Protein AF-E2BM34-F1 (afdb_monomer)

Radius of gyration: 16.99 Å; Cα contacts (8 Å, |Δi|>4): 78; chains: 1; bounding box: 38×32×41 Å

Secondary structure (DSSP, 8-state):
-HHHHHHHTTTTTS-EEEEEEEEE--GGG--TT--HHHH-EEEEEEEEE-SS--GGGGGS---SS--TTSTT--PPPPTTTS-TT--THHHH-

pLDDT: mean 93.68, std 3.27, range [86.06, 98.25]

Structure (mmCIF, N/CA/C/O backbone):
data_AF-E2BM34-F1
#
_entry.id   AF-E2BM34-F1
#
loop_
_atom_site.group_PDB
_atom_site.id
_atom_site.type_symbol
_atom_site.label_atom_id
_atom_site.label_alt_id
_atom_site.label_comp_id
_atom_site.label_asym_id
_atom_site.label_entity_id
_atom_site.label_seq_id
_atom_site.pdbx_PDB_ins_code
_atom_site.Cartn_x
_atom_site.Cartn_y
_atom_site.Cartn_z
_atom_site.occupancy
_atom_site.B_iso_or_equiv
_atom_site.auth_seq_id
_atom_site.auth_comp_id
_atom_site.auth_asym_id
_atom_site.auth_atom_id
_atom_site.pdbx_PDB_model_num
ATOM 1 N N . MET A 1 1 ? 7.917 16.051 5.303 1.00 87.12 1 MET A N 1
ATOM 2 C CA . MET A 1 1 ? 7.911 14.576 5.360 1.00 87.12 1 MET A CA 1
ATOM 3 C C . MET A 1 1 ? 7.273 13.985 4.108 1.00 87.12 1 MET A C 1
ATOM 5 O O . MET A 1 1 ? 7.987 13.328 3.373 1.00 87.12 1 MET A O 1
ATOM 9 N N . LEU A 1 2 ? 6.011 14.313 3.795 1.00 94.00 2 LEU A N 1
ATOM 10 C CA . LEU A 1 2 ? 5.277 13.781 2.629 1.00 94.00 2 LEU A CA 1
ATOM 11 C C . LEU A 1 2 ? 6.029 13.830 1.285 1.00 94.00 2 LEU A C 1
ATOM 13 O O . LEU A 1 2 ? 6.097 12.814 0.614 1.00 94.00 2 LEU A O 1
ATOM 17 N N . LYS A 1 3 ? 6.686 14.94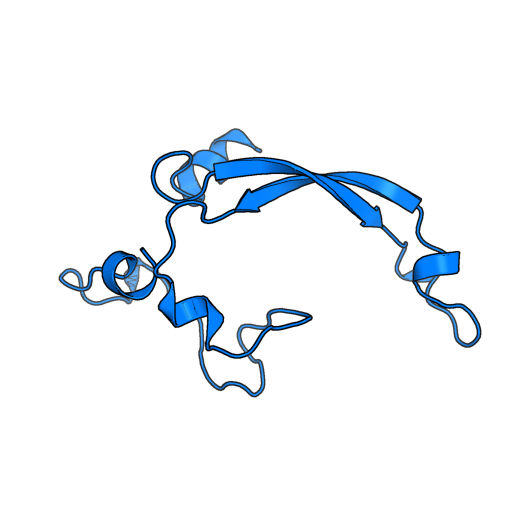7 0.940 1.00 96.06 3 LYS A N 1
ATOM 18 C CA . LYS A 1 3 ? 7.477 15.047 -0.306 1.00 96.06 3 LYS A CA 1
ATOM 19 C C . LYS A 1 3 ? 8.597 14.003 -0.430 1.00 96.06 3 LYS A C 1
ATOM 21 O O . LYS A 1 3 ? 8.849 13.508 -1.513 1.00 96.06 3 LYS A O 1
ATOM 26 N N . LYS A 1 4 ? 9.253 13.650 0.682 1.00 97.81 4 LYS A N 1
ATOM 27 C CA . LYS A 1 4 ? 10.304 12.618 0.678 1.00 97.81 4 LYS A CA 1
ATOM 28 C C . LYS A 1 4 ? 9.722 11.218 0.486 1.00 97.81 4 LYS A C 1
ATOM 30 O O . LYS A 1 4 ? 10.390 10.359 -0.069 1.00 97.81 4 LYS A O 1
ATOM 35 N N . LEU A 1 5 ? 8.494 10.996 0.959 1.00 97.38 5 LEU A N 1
ATOM 36 C CA . LEU A 1 5 ? 7.770 9.755 0.696 1.00 97.38 5 LEU A CA 1
ATOM 37 C C . LEU A 1 5 ? 7.342 9.689 -0.775 1.00 97.38 5 LEU A C 1
ATOM 39 O O . LEU A 1 5 ? 7.481 8.639 -1.373 1.00 97.38 5 LEU A O 1
ATOM 43 N N . ASP A 1 6 ? 6.937 10.807 -1.386 1.00 98.06 6 ASP A N 1
ATOM 44 C CA . ASP A 1 6 ? 6.640 10.836 -2.828 1.00 98.06 6 ASP A CA 1
ATOM 45 C C . ASP A 1 6 ? 7.856 10.444 -3.675 1.00 98.06 6 ASP A C 1
ATOM 47 O O . ASP A 1 6 ? 7.728 9.686 -4.631 1.00 98.06 6 ASP A O 1
ATOM 51 N N . GLU A 1 7 ? 9.043 10.939 -3.310 1.00 97.50 7 GLU A N 1
ATOM 52 C CA . GLU A 1 7 ? 10.303 10.559 -3.956 1.00 97.50 7 GLU A CA 1
ATOM 53 C C . GLU A 1 7 ? 10.615 9.065 -3.764 1.00 97.50 7 GLU A C 1
ATOM 55 O O . GLU A 1 7 ? 11.028 8.404 -4.716 1.00 97.50 7 GLU A O 1
ATOM 60 N N . LEU A 1 8 ? 10.402 8.532 -2.553 1.00 95.31 8 LEU A N 1
ATOM 61 C CA . LEU A 1 8 ? 10.635 7.122 -2.221 1.00 95.31 8 LEU A CA 1
ATOM 62 C C . LEU A 1 8 ? 9.695 6.179 -2.985 1.00 95.31 8 LEU A C 1
ATOM 64 O O . LEU A 1 8 ? 10.154 5.176 -3.524 1.00 95.31 8 LEU A O 1
ATOM 68 N N . GLU A 1 9 ? 8.406 6.516 -3.043 1.00 96.31 9 GLU A N 1
ATOM 69 C CA . GLU A 1 9 ? 7.352 5.722 -3.692 1.00 96.31 9 GLU A CA 1
ATOM 70 C C . GLU A 1 9 ? 7.258 5.981 -5.208 1.00 96.31 9 GLU A C 1
ATOM 72 O O . GLU A 1 9 ? 6.370 5.470 -5.895 1.00 96.31 9 GLU A O 1
ATOM 77 N N . GLU A 1 10 ? 8.176 6.792 -5.744 1.00 96.12 10 GLU A N 1
ATOM 78 C CA . GLU A 1 10 ? 8.247 7.182 -7.153 1.00 96.12 10 GLU A CA 1
ATOM 79 C C . GLU A 1 10 ? 6.905 7.762 -7.664 1.00 96.12 10 GLU A C 1
ATOM 81 O O . GLU A 1 10 ? 6.488 7.524 -8.802 1.00 96.12 10 GLU A O 1
ATOM 86 N N . HIS A 1 11 ? 6.210 8.532 -6.818 1.00 96.31 11 HIS A N 1
ATOM 87 C CA . HIS A 1 11 ? 4.922 9.154 -7.128 1.00 96.31 11 HIS A CA 1
ATOM 88 C C . HIS A 1 11 ? 5.063 10.298 -8.151 1.00 96.31 11 HIS A C 1
ATOM 90 O O . HIS A 1 11 ? 5.960 11.132 -8.002 1.00 96.31 11 HIS A O 1
ATOM 96 N N . PRO A 1 12 ? 4.178 10.414 -9.169 1.00 96.38 12 PRO A N 1
ATOM 97 C CA . PRO A 1 12 ? 3.038 9.547 -9.531 1.00 96.38 12 PRO A CA 1
ATOM 98 C C . PRO A 1 12 ? 3.373 8.462 -10.578 1.00 96.38 12 PRO A C 1
ATOM 100 O O . PRO A 1 12 ? 2.487 7.876 -11.210 1.00 96.38 12 PRO A O 1
ATOM 103 N N . ALA A 1 13 ? 4.658 8.242 -10.855 1.00 95.69 13 ALA A N 1
ATOM 104 C CA . ALA A 1 13 ? 5.098 7.372 -11.940 1.00 95.69 13 ALA A CA 1
ATOM 105 C C . ALA A 1 13 ? 4.912 5.882 -11.615 1.00 95.69 13 ALA A C 1
ATOM 107 O O . ALA A 1 13 ? 4.584 5.109 -12.519 1.00 95.69 13 ALA A O 1
ATOM 108 N N . PHE A 1 14 ? 5.093 5.485 -10.354 1.00 95.81 14 PHE A N 1
ATOM 109 C CA . PHE A 1 14 ? 4.891 4.112 -9.895 1.00 95.81 14 PHE A CA 1
ATOM 110 C C . PHE A 1 14 ? 3.628 3.996 -9.037 1.00 95.81 14 PHE A C 1
ATOM 112 O O . PHE A 1 14 ? 2.616 3.512 -9.545 1.00 95.81 14 PHE A O 1
ATOM 119 N N . TYR A 1 15 ? 3.651 4.523 -7.809 1.00 97.56 15 TYR A N 1
ATOM 120 C CA . TYR A 1 15 ? 2.460 4.645 -6.970 1.00 97.56 15 TYR A CA 1
ATOM 121 C C . TYR A 1 15 ? 1.772 6.007 -7.125 1.00 97.56 15 TYR A C 1
ATOM 123 O O . TYR A 1 15 ? 2.403 7.045 -7.326 1.00 97.56 15 TYR A O 1
ATOM 131 N N . GLU A 1 16 ? 0.455 6.031 -6.969 1.00 97.94 16 GLU A N 1
ATOM 132 C CA . GLU A 1 16 ? -0.351 7.243 -6.888 1.00 97.94 16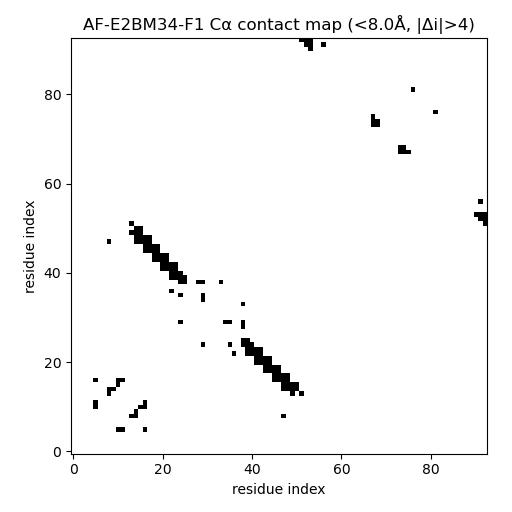 GLU A CA 1
ATOM 133 C C . GLU A 1 16 ? -0.839 7.457 -5.457 1.00 97.94 16 GLU A C 1
ATOM 135 O O . GLU A 1 16 ? -1.356 6.538 -4.827 1.00 97.94 16 GLU A O 1
ATOM 140 N N . ARG A 1 17 ? -0.648 8.668 -4.927 1.00 97.94 17 ARG A N 1
ATOM 141 C CA . ARG A 1 17 ? -1.085 9.021 -3.582 1.00 97.94 17 ARG A CA 1
ATOM 142 C C . ARG A 1 17 ? -2.507 9.564 -3.612 1.00 97.94 17 ARG A C 1
ATOM 144 O O . ARG A 1 17 ? -2.743 10.598 -4.234 1.00 97.94 17 ARG A O 1
ATOM 151 N N . THR A 1 18 ? -3.409 8.928 -2.878 1.00 97.75 18 THR A N 1
ATOM 152 C CA . THR A 1 18 ? -4.795 9.376 -2.691 1.00 97.75 18 THR A CA 1
ATOM 153 C C . THR A 1 18 ? -5.094 9.568 -1.208 1.00 97.75 18 THR A C 1
ATOM 155 O O . THR A 1 18 ? -4.382 9.056 -0.342 1.00 97.75 18 THR A O 1
ATOM 158 N N . GLU A 1 19 ? -6.093 10.393 -0.903 1.00 97.88 19 GLU A N 1
ATOM 159 C CA . GLU A 1 19 ? -6.568 10.583 0.465 1.00 97.88 19 GLU A CA 1
ATOM 160 C C . GLU A 1 19 ? -7.818 9.734 0.666 1.00 97.88 19 GLU A C 1
ATOM 162 O O . GLU A 1 19 ? -8.826 9.971 0.003 1.00 97.88 19 GLU A O 1
ATOM 167 N N . GLU A 1 20 ? -7.748 8.776 1.584 1.00 98.19 20 GLU A N 1
ATOM 168 C CA . GLU A 1 20 ? -8.810 7.800 1.828 1.00 98.19 20 GLU A CA 1
ATOM 169 C C . GLU A 1 20 ? -9.332 7.896 3.258 1.00 98.19 20 GLU A C 1
ATOM 171 O O . GLU A 1 20 ? -8.611 8.294 4.179 1.00 98.19 20 GLU A O 1
ATOM 176 N N . GLU A 1 21 ? -10.585 7.490 3.449 1.00 98.00 21 GLU A N 1
ATOM 177 C CA . GLU A 1 21 ? -11.171 7.319 4.775 1.00 98.00 21 GLU A CA 1
ATOM 178 C C . GLU A 1 21 ? -10.725 5.987 5.394 1.00 98.00 21 GLU A C 1
ATOM 180 O O . GLU A 1 21 ? -10.833 4.927 4.779 1.00 98.00 21 GLU A O 1
ATOM 185 N N . ILE A 1 22 ? -10.229 6.038 6.630 1.00 97.00 22 ILE A N 1
ATOM 186 C CA . ILE A 1 22 ? -9.773 4.876 7.395 1.00 97.00 22 ILE A CA 1
ATOM 187 C C . ILE A 1 22 ? -10.352 4.890 8.808 1.00 97.00 22 ILE A C 1
ATOM 189 O O . ILE A 1 22 ? -10.642 5.945 9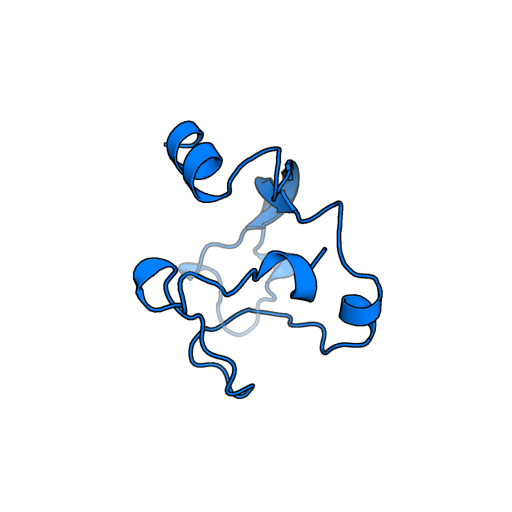.374 1.00 97.00 22 ILE A O 1
ATOM 193 N N . LEU A 1 23 ? -10.464 3.701 9.396 1.00 96.62 23 LEU A N 1
ATOM 194 C CA . LEU A 1 23 ? -10.725 3.532 10.819 1.00 96.62 23 LEU A CA 1
ATOM 195 C C . LEU A 1 23 ? -9.401 3.531 11.587 1.00 96.62 23 LEU A C 1
ATOM 197 O O . LEU A 1 23 ? -8.498 2.751 11.282 1.00 96.62 23 LEU A O 1
ATOM 201 N N . LEU A 1 24 ? -9.293 4.399 12.588 1.00 95.19 24 LEU A N 1
ATOM 202 C CA . LEU A 1 24 ? -8.142 4.487 13.477 1.00 95.19 24 LEU A CA 1
ATOM 203 C C . LEU A 1 24 ? -8.581 4.186 14.909 1.00 95.19 24 LEU A C 1
ATOM 205 O O . LEU A 1 24 ? -9.447 4.864 15.450 1.00 95.19 24 LEU A O 1
ATOM 209 N N . ALA A 1 25 ? -7.959 3.197 15.546 1.00 94.38 25 ALA A N 1
ATOM 210 C CA . ALA A 1 25 ? -8.185 2.888 16.954 1.00 94.38 25 ALA A CA 1
ATOM 211 C C . ALA A 1 25 ? -6.879 3.025 17.749 1.00 94.38 25 ALA A C 1
ATOM 213 O O . ALA A 1 25 ? -5.864 2.442 17.354 1.00 94.38 25 ALA A O 1
ATOM 214 N N . PRO A 1 26 ? -6.872 3.732 18.894 1.00 91.12 26 PRO A N 1
ATOM 215 C CA . PRO A 1 26 ? -5.734 3.711 19.801 1.00 91.12 26 PRO A CA 1
ATOM 216 C C . PRO A 1 26 ? -5.511 2.300 20.351 1.00 91.12 26 PRO A C 1
ATOM 218 O O . PRO A 1 26 ? -6.438 1.684 20.877 1.00 91.12 26 PRO A O 1
ATOM 221 N N . GLU A 1 27 ? -4.269 1.816 20.328 1.00 88.75 27 GLU A N 1
ATOM 222 C CA . GLU A 1 27 ? -3.936 0.469 20.817 1.00 88.75 27 GLU A CA 1
ATOM 223 C C . GLU A 1 27 ? -4.373 0.251 22.276 1.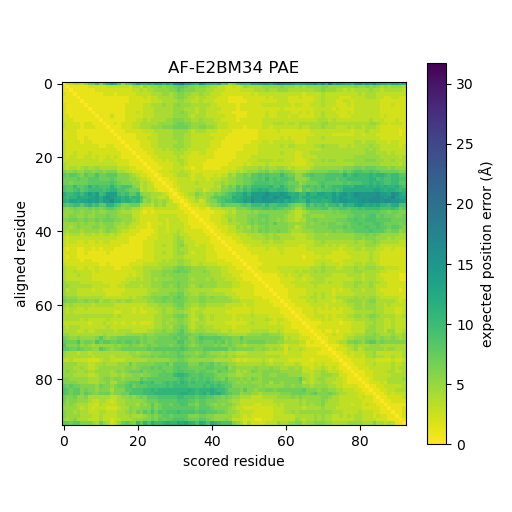00 88.75 27 GLU A C 1
ATOM 225 O O . GLU A 1 27 ? -4.900 -0.798 22.632 1.00 88.75 27 GLU A O 1
ATOM 230 N N . ALA A 1 28 ? -4.282 1.286 23.117 1.00 89.94 28 ALA A N 1
ATOM 231 C CA . ALA A 1 28 ? -4.727 1.238 24.512 1.00 89.94 28 ALA A CA 1
ATOM 232 C C . ALA A 1 28 ? -6.242 0.982 24.694 1.00 89.94 28 ALA A C 1
ATOM 234 O O . ALA A 1 28 ? -6.683 0.635 25.797 1.00 89.94 28 ALA A O 1
ATOM 235 N N . MET A 1 29 ? -7.048 1.191 23.647 1.00 88.75 29 MET A N 1
ATOM 236 C CA . MET A 1 29 ? -8.494 0.950 23.645 1.00 88.75 29 MET A CA 1
ATOM 237 C C . MET A 1 29 ? -8.864 -0.462 23.169 1.00 88.75 29 MET A C 1
ATOM 239 O O . MET A 1 29 ? -9.978 -0.901 23.462 1.00 88.75 29 MET A O 1
ATOM 243 N N . LEU A 1 30 ? -7.943 -1.191 22.521 1.00 86.81 30 LEU A N 1
ATOM 244 C CA . LEU A 1 30 ? -8.103 -2.607 22.173 1.00 86.81 30 LEU A CA 1
ATOM 245 C C . LEU A 1 30 ? -8.034 -3.451 23.452 1.00 86.81 30 LEU A C 1
ATOM 247 O O . LEU A 1 30 ? -6.977 -3.911 23.882 1.00 86.81 30 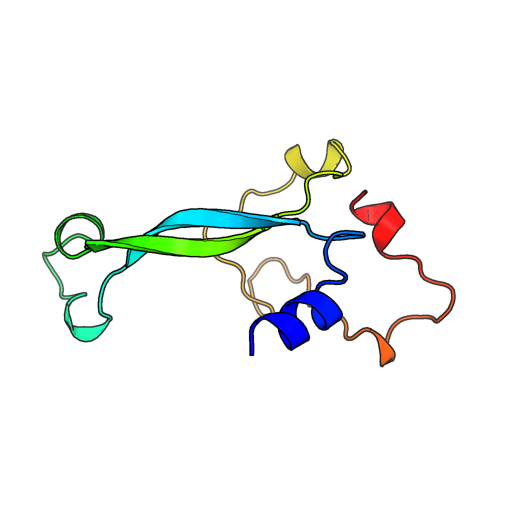LEU A O 1
ATOM 251 N N . LYS A 1 31 ? -9.186 -3.622 24.103 1.00 87.88 31 LYS A N 1
ATOM 252 C CA . LYS A 1 31 ? -9.349 -4.433 25.315 1.00 87.88 31 LYS A CA 1
ATOM 253 C C . LYS A 1 31 ? -10.273 -5.619 25.040 1.00 87.88 31 LYS A C 1
ATOM 255 O O . LYS A 1 31 ? -11.181 -5.492 24.218 1.00 87.88 31 LYS A O 1
ATOM 260 N N . PRO A 1 32 ? -10.104 -6.746 25.757 1.00 86.06 32 PRO A N 1
ATOM 261 C CA . PRO A 1 32 ? -11.031 -7.868 25.658 1.00 86.06 32 PRO A CA 1
ATOM 262 C C . PRO A 1 32 ? -12.481 -7.410 25.863 1.00 86.06 32 PRO A C 1
ATOM 264 O O . PRO A 1 32 ? -12.776 -6.697 26.823 1.00 86.06 32 PRO A O 1
ATOM 267 N N . GLY A 1 33 ? -13.378 -7.816 24.964 1.00 87.69 33 GLY A N 1
ATOM 268 C CA . GLY A 1 33 ? -14.804 -7.473 25.023 1.00 87.69 33 GLY A CA 1
ATOM 269 C C . GLY A 1 33 ? -15.216 -6.197 24.282 1.00 87.69 33 GLY A C 1
ATOM 270 O O . GLY A 1 33 ? -16.383 -5.830 24.367 1.00 87.69 33 GLY A O 1
ATOM 271 N N . ARG A 1 34 ? -14.305 -5.534 23.559 1.00 87.88 34 ARG A N 1
ATOM 272 C CA . ARG A 1 34 ? -14.635 -4.486 22.580 1.00 87.88 34 ARG A CA 1
ATOM 273 C C . ARG A 1 34 ? -14.107 -4.868 21.204 1.00 87.88 34 ARG A C 1
ATOM 275 O O . ARG A 1 34 ? -13.018 -5.431 21.100 1.00 87.88 34 ARG A O 1
ATOM 282 N N . THR A 1 35 ? -14.876 -4.569 20.168 1.00 90.44 35 THR A N 1
ATOM 283 C CA . THR A 1 35 ? -14.469 -4.758 18.768 1.00 90.44 35 THR A CA 1
ATOM 284 C C . THR A 1 35 ? -13.646 -3.568 18.279 1.00 90.44 35 THR A C 1
ATOM 286 O O . THR A 1 35 ? -13.692 -2.495 18.882 1.00 90.44 35 THR A O 1
ATOM 289 N N . PHE A 1 36 ? -12.873 -3.754 17.205 1.00 90.94 36 PHE A N 1
ATOM 290 C CA . PHE A 1 36 ? -12.090 -2.675 16.597 1.00 90.94 36 PHE A CA 1
ATOM 291 C C . PHE A 1 36 ? -13.014 -1.564 16.089 1.00 90.94 36 PHE A C 1
ATOM 293 O O . PHE A 1 36 ? -12.773 -0.391 16.354 1.00 90.94 36 PHE A O 1
ATOM 300 N N . GLU A 1 37 ? -14.115 -1.929 15.443 1.00 92.44 37 GLU A N 1
ATOM 301 C CA . GLU A 1 37 ? -15.091 -1.018 14.850 1.00 92.44 37 GLU A CA 1
ATOM 302 C C . GLU A 1 37 ? -15.757 -0.117 15.901 1.00 92.44 37 GLU A C 1
ATOM 304 O O . GLU A 1 37 ? -15.963 1.065 15.649 1.00 92.44 37 GLU A O 1
ATOM 309 N N . GLU A 1 38 ? -16.043 -0.639 17.100 1.00 92.62 38 GLU A N 1
ATOM 310 C CA . GLU A 1 38 ? -16.652 0.129 18.200 1.00 92.62 38 GLU A CA 1
ATOM 311 C C . GLU A 1 38 ? -15.729 1.196 18.798 1.00 92.62 38 GLU A C 1
ATOM 313 O O . GLU A 1 38 ? -16.206 2.185 19.355 1.00 92.62 38 GLU A O 1
ATOM 318 N N . ILE A 1 39 ? -14.416 0.971 18.757 1.00 94.00 39 ILE A N 1
ATOM 319 C CA . ILE A 1 39 ? -13.418 1.857 19.378 1.00 94.00 39 ILE A CA 1
ATOM 320 C C . ILE A 1 39 ? -12.682 2.730 18.363 1.00 94.00 39 ILE A C 1
ATOM 322 O O . ILE A 1 39 ? -11.851 3.548 18.761 1.00 94.00 39 ILE A O 1
ATOM 326 N N . SER A 1 40 ? -12.937 2.512 17.076 1.00 95.38 40 SER A N 1
ATOM 327 C CA . SER A 1 40 ? -12.310 3.252 15.993 1.00 95.38 40 SER A CA 1
ATOM 328 C C . SER A 1 40 ? -12.998 4.588 15.759 1.00 95.38 40 SER A C 1
ATOM 330 O O . SER A 1 40 ? -14.216 4.710 15.869 1.00 95.38 40 SER A O 1
ATOM 332 N N . GLU A 1 41 ? -12.217 5.573 15.342 1.00 95.62 41 GLU A N 1
ATOM 333 C CA . GLU A 1 41 ? -12.713 6.807 14.744 1.00 95.62 41 GLU A CA 1
ATOM 334 C C . GLU A 1 41 ? -12.464 6.811 13.233 1.00 95.62 41 GLU A C 1
ATOM 336 O O . GLU A 1 41 ? -11.441 6.314 12.757 1.00 95.62 41 GLU A O 1
ATOM 341 N N . LEU A 1 42 ? -13.408 7.373 12.472 1.00 96.94 42 LEU A N 1
ATOM 342 C CA . LEU A 1 42 ? -13.231 7.601 11.042 1.00 96.94 42 LEU A CA 1
ATOM 343 C C . LEU A 1 42 ? -12.347 8.835 10.845 1.00 96.94 42 LEU A C 1
ATOM 345 O O . LEU A 1 42 ? -12.646 9.913 11.361 1.00 96.94 42 LEU A O 1
ATOM 349 N N . THR A 1 43 ? -11.271 8.684 10.086 1.00 97.31 43 THR A N 1
ATOM 350 C CA . THR A 1 43 ? -10.342 9.769 9.763 1.00 97.31 43 THR A CA 1
ATOM 351 C C . THR A 1 43 ? -9.840 9.641 8.329 1.00 97.31 43 THR A C 1
ATOM 353 O O . THR A 1 43 ? -10.119 8.653 7.656 1.00 97.31 43 THR A O 1
ATOM 356 N N . ARG A 1 44 ? -9.108 10.644 7.844 1.00 97.62 44 ARG A N 1
ATOM 357 C CA . ARG A 1 44 ? -8.532 10.660 6.494 1.00 97.62 44 ARG A CA 1
ATOM 358 C C . ARG A 1 44 ? -7.022 10.487 6.555 1.00 97.62 44 ARG A C 1
ATOM 360 O O . ARG A 1 44 ? -6.355 11.117 7.377 1.00 97.62 44 ARG A O 1
ATOM 367 N N . ALA A 1 45 ? -6.483 9.652 5.675 1.00 97.25 45 ALA A N 1
ATOM 368 C CA . ALA A 1 45 ? -5.051 9.412 5.568 1.00 97.25 45 ALA A CA 1
ATOM 369 C C . ALA A 1 45 ? -4.602 9.347 4.107 1.00 97.25 45 ALA A C 1
ATOM 371 O O . ALA A 1 45 ? -5.342 8.923 3.225 1.00 97.25 45 ALA A O 1
ATOM 372 N N . TRP A 1 46 ? -3.354 9.749 3.864 1.00 97.94 46 TRP A N 1
ATOM 373 C CA . TRP A 1 46 ? -2.720 9.592 2.560 1.00 97.94 46 TRP A CA 1
ATOM 374 C C . TRP A 1 46 ? -2.216 8.157 2.380 1.00 97.94 46 TRP A C 1
ATOM 376 O O . TRP A 1 46 ? -1.404 7.693 3.182 1.00 97.94 46 TRP A O 1
ATOM 386 N N . ILE A 1 47 ? -2.651 7.490 1.312 1.00 97.94 47 ILE A N 1
ATOM 387 C CA . ILE A 1 47 ? -2.288 6.110 0.965 1.00 97.94 47 ILE A CA 1
ATOM 388 C C . ILE A 1 47 ? -1.697 6.087 -0.449 1.00 97.94 47 ILE A C 1
ATOM 390 O O . ILE A 1 47 ? -2.133 6.832 -1.323 1.00 97.94 47 ILE A O 1
ATOM 394 N N . TYR A 1 48 ? -0.683 5.249 -0.669 1.00 98.25 48 TYR A N 1
ATOM 395 C CA . TYR A 1 48 ? -0.080 5.024 -1.983 1.00 98.25 48 TYR A CA 1
ATOM 396 C C . TYR A 1 48 ? -0.680 3.767 -2.619 1.00 98.25 48 TYR A C 1
ATOM 398 O O . TYR A 1 48 ? -0.508 2.664 -2.106 1.00 98.25 48 TYR A O 1
ATOM 406 N N . PHE A 1 49 ? -1.374 3.935 -3.742 1.00 97.50 49 PHE A N 1
ATOM 407 C CA . PHE A 1 49 ? -1.966 2.853 -4.525 1.00 97.50 49 PHE A CA 1
ATOM 408 C C . PHE A 1 49 ? -1.188 2.609 -5.809 1.00 97.50 49 PHE A C 1
ATOM 410 O O . PHE A 1 49 ? -0.544 3.510 -6.338 1.00 97.50 49 PHE A O 1
ATOM 417 N N . LEU A 1 50 ? -1.249 1.383 -6.324 1.00 96.94 50 LEU A N 1
ATOM 418 C CA . LEU A 1 50 ? -0.665 1.008 -7.608 1.00 96.94 50 LEU A CA 1
ATOM 419 C C . LEU A 1 50 ? -1.784 0.970 -8.667 1.00 96.94 50 LEU A C 1
ATOM 421 O O . LEU A 1 50 ? -2.361 -0.090 -8.892 1.00 96.94 50 LEU A O 1
ATOM 425 N N . PRO A 1 51 ? -2.153 2.101 -9.301 1.00 94.31 51 PRO A N 1
ATOM 426 C CA . PRO A 1 51 ? -3.313 2.150 -10.198 1.00 94.31 51 PRO A CA 1
ATOM 427 C C . PRO A 1 51 ? -3.079 1.386 -11.506 1.00 94.31 51 PRO A C 1
ATOM 429 O O . PRO A 1 51 ? -4.010 0.841 -12.093 1.00 94.31 51 PRO A O 1
ATOM 432 N N . ARG A 1 52 ? -1.824 1.347 -11.968 1.00 94.69 52 ARG A N 1
ATOM 433 C CA . ARG A 1 52 ? -1.377 0.518 -13.090 1.00 94.69 52 ARG A CA 1
ATOM 434 C C . ARG A 1 52 ? -0.768 -0.742 -12.500 1.00 94.69 52 ARG A C 1
ATOM 436 O O . ARG A 1 52 ? 0.379 -0.687 -12.062 1.00 94.69 52 ARG A O 1
ATOM 443 N N . TYR A 1 53 ? -1.550 -1.813 -12.443 1.00 96.00 53 TYR A N 1
ATOM 444 C CA . TYR A 1 53 ? -1.115 -3.100 -11.917 1.00 96.00 53 TYR A CA 1
ATOM 445 C C . TYR A 1 53 ? -1.323 -4.218 -12.941 1.00 96.00 53 TYR A C 1
ATOM 447 O O . TYR A 1 53 ? -2.233 -4.149 -13.770 1.00 96.00 53 TYR A O 1
ATOM 455 N N . ASN A 1 54 ? -0.507 -5.267 -12.855 1.00 96.00 54 ASN A N 1
ATOM 456 C CA . ASN A 1 54 ? -0.691 -6.489 -13.623 1.00 96.00 54 ASN A CA 1
ATOM 457 C C . ASN A 1 54 ? -1.946 -7.229 -13.110 1.00 96.00 54 ASN A C 1
ATOM 459 O O . ASN A 1 54 ? -1.961 -7.638 -11.945 1.00 96.00 54 ASN A O 1
ATOM 463 N N . PRO A 1 55 ? -2.986 -7.446 -13.941 1.00 95.94 55 PRO A N 1
ATOM 464 C CA . PRO A 1 55 ? -4.243 -8.052 -13.502 1.00 95.94 55 PRO A CA 1
ATOM 465 C C . PRO A 1 55 ? -4.106 -9.422 -12.832 1.00 95.94 55 PRO A C 1
ATOM 467 O O . PRO A 1 55 ? -4.909 -9.734 -11.956 1.00 95.94 55 PRO A O 1
ATOM 470 N N . SER A 1 56 ? -3.078 -10.210 -13.171 1.00 95.50 56 SER A N 1
ATOM 471 C CA . SER A 1 56 ? -2.855 -11.523 -12.545 1.00 95.50 56 SER A CA 1
ATOM 472 C C . SER A 1 56 ? -2.547 -11.436 -11.047 1.00 95.50 56 SER A C 1
ATOM 474 O O . SER A 1 56 ? -2.618 -12.440 -10.345 1.00 95.50 56 SER A O 1
ATOM 476 N N . LEU A 1 57 ? -2.192 -10.253 -10.530 1.00 94.50 57 LEU A N 1
ATOM 477 C CA . LEU A 1 57 ? -2.012 -10.041 -9.092 1.00 94.50 57 LEU A CA 1
ATOM 478 C C . LEU A 1 57 ? -3.313 -10.240 -8.305 1.00 94.50 57 LEU A C 1
ATOM 480 O O . LEU A 1 57 ? -3.255 -10.613 -7.135 1.00 94.50 57 LEU A O 1
ATOM 484 N N . LEU A 1 58 ? -4.473 -10.027 -8.935 1.00 95.25 58 LEU A N 1
ATOM 485 C CA . LEU A 1 58 ? -5.777 -10.227 -8.297 1.00 95.25 58 LEU A CA 1
ATOM 486 C C . LEU A 1 58 ? -6.120 -11.705 -8.087 1.00 95.25 58 LEU A C 1
ATOM 488 O O . LEU A 1 58 ? -6.970 -12.014 -7.257 1.00 95.25 58 LEU A O 1
ATOM 492 N N . ASP A 1 59 ? -5.449 -12.610 -8.803 1.00 96.12 59 ASP A N 1
ATOM 493 C CA . ASP A 1 59 ? -5.592 -14.057 -8.614 1.00 96.12 59 ASP A CA 1
ATOM 494 C C . ASP A 1 59 ? -4.791 -14.560 -7.394 1.00 96.12 59 ASP A C 1
ATOM 496 O O . ASP A 1 59 ? -4.893 -15.725 -6.999 1.00 96.12 59 ASP A O 1
ATOM 500 N N . GLY A 1 60 ? -3.962 -13.693 -6.802 1.00 91.25 60 GLY A N 1
ATOM 501 C CA . GLY A 1 60 ? -3.129 -13.998 -5.648 1.00 91.25 60 GLY A CA 1
ATOM 502 C C . GLY A 1 60 ? -3.860 -13.906 -4.300 1.00 91.25 60 GLY A C 1
ATOM 503 O O . GLY A 1 60 ? -5.019 -13.499 -4.211 1.00 91.25 60 GLY A O 1
ATOM 504 N N . PRO A 1 61 ? -3.177 -14.269 -3.199 1.00 93.50 61 PRO A N 1
ATOM 505 C CA . PRO A 1 61 ? -3.727 -14.121 -1.858 1.00 93.50 61 PRO A CA 1
ATOM 506 C C . PRO A 1 61 ? -3.977 -12.649 -1.503 1.00 93.50 61 PRO A C 1
ATOM 508 O O . PRO A 1 61 ? -3.074 -11.817 -1.594 1.00 93.50 61 PRO A O 1
ATOM 511 N N . MET A 1 62 ? -5.180 -12.351 -1.012 1.00 94.06 62 MET A N 1
ATOM 512 C CA . MET A 1 62 ? -5.522 -11.041 -0.455 1.00 94.06 62 MET A CA 1
ATOM 513 C C . MET A 1 62 ? -5.148 -11.002 1.027 1.00 94.06 62 MET A C 1
ATOM 515 O O . MET A 1 62 ? -5.717 -11.727 1.846 1.00 94.06 62 MET A O 1
ATOM 519 N N . TYR A 1 63 ? -4.175 -10.166 1.378 1.00 92.62 63 TYR A N 1
ATOM 520 C CA . TYR A 1 63 ? -3.671 -10.070 2.745 1.00 92.62 63 TYR A CA 1
ATOM 521 C C . TYR A 1 63 ? -4.444 -9.029 3.555 1.00 92.62 63 TYR A C 1
ATOM 523 O O . TYR A 1 63 ? -4.600 -7.890 3.126 1.00 92.62 63 TYR A O 1
ATOM 531 N N . VAL A 1 64 ? -4.860 -9.402 4.769 1.00 94.06 64 VAL A N 1
ATOM 532 C CA . VAL A 1 64 ? -5.436 -8.460 5.751 1.00 94.06 64 VAL A CA 1
ATOM 533 C C . VAL A 1 64 ? -4.369 -7.574 6.401 1.00 94.06 64 VAL A C 1
ATOM 535 O O . VAL A 1 64 ? -4.660 -6.472 6.852 1.00 94.06 64 VAL A O 1
ATOM 538 N N . SER A 1 65 ? -3.125 -8.055 6.458 1.00 92.69 65 SER A N 1
ATOM 539 C CA . SER A 1 65 ? -1.968 -7.314 6.947 1.00 92.69 65 SER A CA 1
ATOM 540 C C . SER A 1 65 ? -0.693 -7.823 6.279 1.00 92.69 65 SER A C 1
ATOM 542 O O . SER A 1 65 ? -0.518 -9.024 6.058 1.00 92.69 65 SER A O 1
ATOM 544 N N . TYR A 1 66 ? 0.205 -6.901 5.937 1.00 94.19 66 TYR A N 1
ATOM 545 C CA . TYR A 1 66 ? 1.511 -7.229 5.377 1.00 94.19 66 TYR A CA 1
ATOM 546 C C . TYR A 1 66 ? 2.555 -7.383 6.490 1.00 94.19 66 TYR A C 1
ATOM 548 O O . TYR A 1 66 ? 2.642 -6.555 7.396 1.00 94.19 66 TYR A O 1
ATOM 556 N N . SER A 1 67 ? 3.390 -8.421 6.397 1.00 94.88 67 SER A N 1
ATOM 557 C CA . SER A 1 67 ? 4.5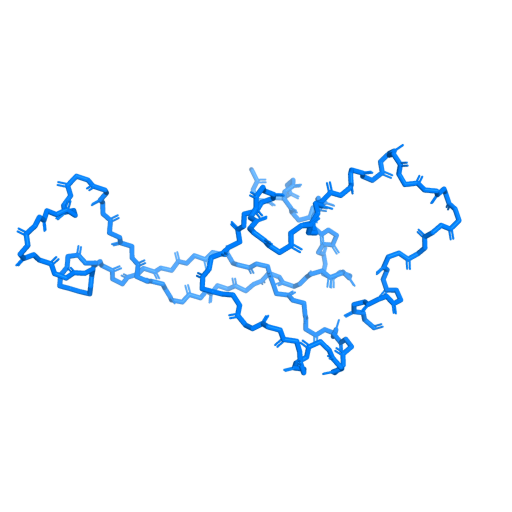61 -8.604 7.255 1.00 94.88 67 SER A CA 1
ATOM 558 C C . SER A 1 67 ? 5.722 -9.155 6.442 1.00 94.88 67 SER A C 1
ATOM 560 O O . SER A 1 67 ? 5.635 -10.246 5.892 1.00 94.88 67 SER A O 1
ATOM 562 N N . ASN A 1 68 ? 6.860 -8.459 6.440 1.00 94.69 68 ASN A N 1
ATOM 563 C CA . ASN A 1 68 ? 8.068 -8.936 5.759 1.00 94.69 68 ASN A CA 1
ATOM 564 C C . ASN A 1 68 ? 8.537 -10.321 6.258 1.00 94.69 68 ASN A C 1
ATOM 566 O O . ASN A 1 68 ? 9.177 -11.071 5.530 1.00 94.69 68 ASN A O 1
ATOM 570 N N . ASN A 1 69 ? 8.225 -10.670 7.510 1.00 94.25 69 ASN A N 1
ATOM 571 C CA . ASN A 1 69 ? 8.535 -11.974 8.103 1.00 94.25 69 ASN A CA 1
ATOM 572 C C . ASN A 1 69 ? 7.281 -12.858 8.231 1.00 94.25 69 ASN A C 1
ATOM 574 O O . ASN A 1 69 ? 7.216 -13.720 9.107 1.00 94.25 69 ASN A O 1
ATOM 578 N N . GLY A 1 70 ? 6.267 -12.611 7.399 1.00 89.94 70 GLY A N 1
ATOM 579 C CA . GLY A 1 70 ? 5.030 -13.376 7.366 1.00 89.94 70 GLY A CA 1
ATOM 580 C C . GLY A 1 70 ? 5.228 -14.822 6.904 1.00 89.94 70 GLY A C 1
ATOM 581 O O . GLY A 1 70 ? 6.254 -15.200 6.336 1.00 89.94 70 GLY A O 1
ATOM 582 N N . GLN A 1 71 ? 4.201 -15.645 7.121 1.00 91.06 71 GLN A N 1
ATOM 583 C CA . GLN A 1 71 ? 4.227 -17.077 6.789 1.00 91.06 71 GLN A CA 1
ATOM 584 C C . GLN A 1 71 ? 4.261 -17.361 5.276 1.00 91.06 71 GLN A C 1
ATOM 586 O O . GLN A 1 71 ? 4.541 -18.487 4.880 1.00 91.06 71 GLN A O 1
ATOM 591 N N . HIS A 1 72 ? 4.029 -16.350 4.429 1.00 89.25 72 HIS A N 1
ATOM 592 C CA . HIS A 1 72 ? 4.131 -16.467 2.971 1.00 89.25 72 HIS A CA 1
ATOM 593 C C . HIS A 1 72 ? 5.565 -16.722 2.479 1.00 89.25 72 HIS A C 1
ATOM 595 O O . HIS A 1 72 ? 5.751 -17.104 1.330 1.00 89.25 72 HIS A O 1
ATOM 601 N N . GLY A 1 73 ? 6.596 -16.480 3.299 1.00 91.62 73 GLY A N 1
ATOM 602 C CA . GLY A 1 73 ? 8.002 -16.706 2.926 1.00 91.62 73 GLY A CA 1
ATOM 603 C C . GLY A 1 73 ? 8.577 -15.704 1.911 1.00 91.62 73 GLY A C 1
ATOM 604 O O . GLY A 1 73 ? 9.783 -15.687 1.679 1.00 91.62 73 GLY A O 1
ATOM 605 N N . LEU A 1 74 ? 7.735 -14.838 1.343 1.00 91.00 74 LEU A N 1
ATOM 606 C CA . LEU A 1 74 ? 8.118 -13.765 0.420 1.00 91.00 74 LEU A CA 1
ATOM 607 C C . LEU A 1 74 ? 8.659 -12.544 1.177 1.00 91.00 74 LEU A C 1
ATOM 609 O O . LEU A 1 74 ? 7.886 -11.715 1.653 1.00 91.00 74 LEU A O 1
ATOM 613 N N . LYS A 1 75 ? 9.984 -12.439 1.303 1.00 94.06 75 LYS A N 1
ATOM 614 C CA . LYS A 1 75 ? 10.639 -11.282 1.928 1.00 94.06 75 LYS A CA 1
ATOM 615 C C . LYS A 1 75 ? 10.858 -10.158 0.921 1.00 94.06 75 LYS A C 1
ATOM 617 O O . LYS A 1 75 ? 11.302 -10.395 -0.199 1.00 94.06 75 LYS A O 1
ATOM 622 N N . TYR A 1 76 ? 10.636 -8.927 1.360 1.00 92.94 76 TYR A N 1
ATOM 623 C CA . TYR A 1 76 ? 11.081 -7.732 0.667 1.00 92.94 76 TYR A CA 1
ATOM 624 C C . TYR A 1 76 ? 12.605 -7.747 0.501 1.00 92.94 76 TYR A C 1
ATOM 626 O O . TYR A 1 76 ? 13.360 -7.937 1.459 1.00 92.94 76 TYR A O 1
ATOM 634 N N . CYS A 1 77 ? 13.041 -7.528 -0.737 1.00 90.94 77 CYS A N 1
ATOM 635 C CA . CYS A 1 77 ? 14.440 -7.375 -1.100 1.00 90.94 77 CYS A CA 1
ATOM 636 C C . CYS A 1 77 ? 14.741 -5.895 -1.350 1.00 90.94 77 CYS A C 1
ATOM 638 O O . CYS A 1 77 ? 14.119 -5.262 -2.213 1.00 90.94 77 CYS A O 1
ATOM 640 N N . GLU A 1 78 ? 15.705 -5.352 -0.610 1.00 89.56 78 GLU A N 1
ATOM 641 C CA . GLU A 1 78 ? 16.147 -3.964 -0.731 1.00 89.56 78 GLU A CA 1
ATOM 642 C C . GLU A 1 78 ? 16.665 -3.645 -2.136 1.00 89.56 78 GLU A C 1
ATOM 644 O O . GLU A 1 78 ? 17.395 -4.435 -2.734 1.00 89.56 78 GLU A O 1
ATOM 649 N N . LYS A 1 79 ? 16.342 -2.452 -2.654 1.00 87.06 79 LYS A N 1
ATOM 650 C CA . LYS A 1 79 ? 16.661 -2.044 -4.038 1.00 87.06 79 LYS A CA 1
ATOM 651 C C . LYS A 1 79 ? 18.148 -2.184 -4.387 1.00 87.06 79 LYS A C 1
ATOM 653 O O . LYS A 1 79 ? 18.463 -2.569 -5.503 1.00 87.06 79 LYS A O 1
ATOM 658 N N . TYR A 1 80 ? 19.046 -1.918 -3.438 1.00 89.56 80 TYR A N 1
ATOM 659 C CA . TYR A 1 80 ? 20.500 -1.995 -3.636 1.00 89.56 80 TYR A CA 1
ATOM 660 C C . TYR A 1 80 ? 21.071 -3.425 -3.591 1.00 89.56 80 TYR A C 1
ATOM 662 O O . TYR A 1 80 ? 22.236 -3.613 -3.927 1.00 89.56 80 TYR A O 1
ATOM 670 N N . VAL A 1 81 ? 20.283 -4.417 -3.157 1.00 92.50 81 VAL A N 1
ATOM 671 C CA . VAL A 1 81 ? 20.669 -5.843 -3.130 1.00 92.50 81 VAL A CA 1
ATOM 672 C C . VAL A 1 81 ? 20.193 -6.574 -4.389 1.00 92.50 81 VAL A C 1
ATOM 674 O O . VAL A 1 81 ? 20.708 -7.639 -4.723 1.00 92.50 81 VAL A O 1
ATOM 677 N N . ARG A 1 82 ? 19.206 -6.012 -5.096 1.00 90.69 82 ARG A N 1
ATOM 678 C CA . ARG A 1 82 ? 18.662 -6.582 -6.333 1.00 90.69 82 ARG A CA 1
ATOM 679 C C . ARG A 1 82 ? 19.712 -6.585 -7.444 1.00 90.69 82 ARG A C 1
ATOM 681 O O . ARG A 1 82 ? 20.594 -5.729 -7.489 1.00 90.69 82 ARG A O 1
ATOM 688 N N . ASP A 1 83 ? 19.568 -7.528 -8.372 1.00 91.75 83 ASP A N 1
ATOM 689 C CA . ASP A 1 83 ? 20.330 -7.524 -9.620 1.00 91.75 83 ASP A CA 1
ATOM 690 C C . ASP A 1 83 ? 20.074 -6.197 -10.373 1.00 91.75 83 ASP A C 1
ATOM 692 O O . ASP A 1 83 ? 18.912 -5.832 -10.563 1.00 91.75 83 ASP A O 1
ATOM 696 N N . PRO A 1 84 ? 21.108 -5.453 -10.812 1.00 90.69 84 PRO A N 1
ATOM 697 C CA . PRO A 1 84 ? 20.927 -4.192 -11.536 1.00 90.69 84 PRO A CA 1
ATOM 698 C C . PRO A 1 84 ? 20.107 -4.304 -12.830 1.00 90.69 84 PRO A C 1
ATOM 700 O O . PRO A 1 84 ? 19.557 -3.308 -13.294 1.00 90.69 84 PRO A O 1
ATOM 703 N N . SER A 1 85 ? 20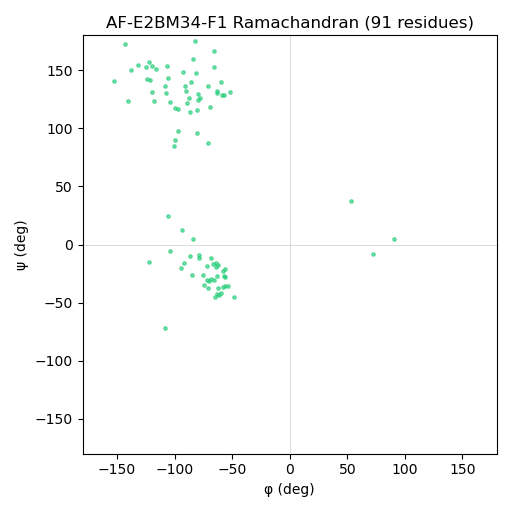.043 -5.495 -13.428 1.00 92.12 85 SER A N 1
ATOM 704 C CA . SER A 1 85 ? 19.246 -5.787 -14.623 1.00 92.12 85 SER A CA 1
ATOM 705 C C . SER A 1 85 ? 17.797 -6.180 -14.313 1.00 92.12 85 SER A C 1
ATOM 707 O O . SER A 1 85 ? 16.972 -6.270 -15.226 1.00 92.12 85 SER A O 1
ATOM 709 N N . TYR A 1 86 ? 17.472 -6.410 -13.039 1.00 91.88 86 TYR A N 1
ATOM 710 C CA . TYR A 1 86 ? 16.155 -6.856 -12.615 1.00 91.88 86 TYR A CA 1
ATOM 711 C C . TYR A 1 86 ? 15.159 -5.695 -12.539 1.00 91.88 86 TYR A C 1
ATOM 713 O O . TYR A 1 86 ? 15.258 -4.783 -11.713 1.00 91.88 86 TYR A O 1
ATOM 721 N N . ASP A 1 87 ? 14.147 -5.771 -13.399 1.00 90.69 87 ASP A N 1
ATOM 722 C CA . ASP A 1 87 ? 13.053 -4.813 -13.464 1.00 90.69 87 ASP A CA 1
ATOM 723 C C . ASP A 1 87 ? 11.813 -5.352 -12.746 1.00 90.69 87 ASP A C 1
ATOM 725 O O . ASP A 1 87 ? 10.952 -6.001 -13.342 1.00 90.69 87 ASP A O 1
ATOM 729 N N . HIS A 1 88 ? 11.725 -5.047 -11.452 1.00 89.50 88 HIS A N 1
ATOM 730 C CA . HIS A 1 88 ? 10.590 -5.404 -10.598 1.00 89.50 88 HIS A CA 1
ATOM 731 C C . HIS A 1 88 ? 9.236 -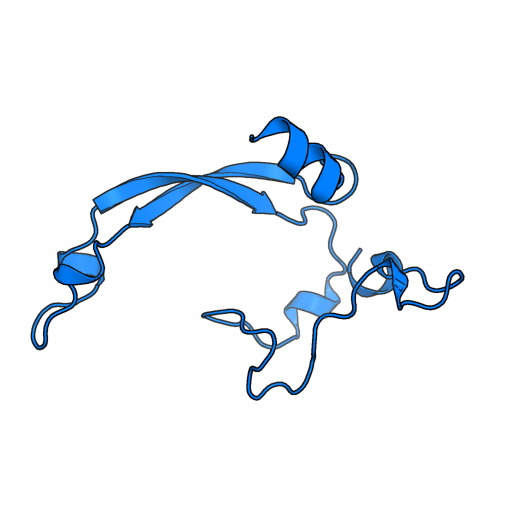4.885 -11.108 1.00 89.50 88 HIS A C 1
ATOM 733 O O . HIS A 1 88 ? 8.203 -5.432 -10.733 1.00 89.50 88 HIS A O 1
ATOM 739 N N . ARG A 1 89 ? 9.204 -3.850 -11.963 1.00 91.88 89 ARG A N 1
ATOM 740 C CA . ARG A 1 89 ? 7.935 -3.326 -12.482 1.00 91.88 89 ARG A CA 1
ATOM 741 C C . ARG A 1 89 ? 7.225 -4.348 -13.359 1.00 91.88 89 ARG A C 1
ATOM 743 O O . ARG A 1 89 ? 6.008 -4.392 -13.328 1.00 91.88 89 ARG A O 1
ATOM 750 N N . LYS A 1 90 ? 7.965 -5.221 -14.053 1.00 91.62 90 LYS A N 1
ATOM 751 C CA . LYS A 1 90 ? 7.400 -6.278 -14.912 1.00 91.62 90 LYS A CA 1
ATOM 752 C C . LYS A 1 90 ? 6.591 -7.327 -14.154 1.00 91.62 90 LYS A C 1
ATOM 754 O O . LYS A 1 90 ? 5.827 -8.065 -14.766 1.00 91.62 90 LYS A O 1
ATOM 759 N N . GLU A 1 91 ? 6.794 -7.440 -12.846 1.00 90.50 91 GLU A N 1
ATOM 760 C CA . GLU A 1 91 ? 6.035 -8.374 -12.015 1.00 90.50 91 GLU A CA 1
ATOM 761 C C . GLU A 1 91 ? 4.707 -7.781 -11.558 1.00 90.50 91 GLU A C 1
ATOM 763 O O . GLU A 1 91 ? 3.765 -8.527 -11.296 1.00 90.50 91 GLU A O 1
ATOM 768 N N . VAL A 1 92 ? 4.630 -6.450 -11.463 1.00 93.12 92 VAL A N 1
ATOM 769 C CA . VAL A 1 92 ? 3.516 -5.773 -10.799 1.00 93.12 92 VAL A CA 1
ATOM 770 C C . VAL A 1 92 ? 2.754 -4.778 -11.661 1.00 93.12 92 VAL A C 1
ATOM 772 O O . VAL A 1 92 ? 1.651 -4.436 -11.257 1.00 93.12 92 VAL A O 1
ATOM 775 N N . GLN A 1 93 ? 3.268 -4.341 -12.816 1.00 91.19 93 GLN A N 1
ATOM 776 C CA . GLN A 1 93 ? 2.613 -3.423 -13.766 1.00 91.19 93 GLN A CA 1
ATOM 777 C C . GLN A 1 93 ? 2.560 -3.989 -15.184 1.00 91.19 93 GLN A C 1
ATOM 779 O O . GLN A 1 93 ? 3.441 -4.804 -15.538 1.00 91.19 93 GLN A O 1
#

Nearest PDB structures (foldseek):
  3jud-assembly1_A  TM=8.861E-01  e=3.659E-03  Homo sapiens
  3juc-assembly1_A  TM=8.496E-01  e=4.428E-03  Homo sapiens

Solvent-accessible surface area (backbone atoms only — not comparable to full-atom values): 6169 Å² total; per-residue (Å²): 112,69,69,62,50,34,64,72,51,40,49,73,82,56,24,39,79,45,80,43,83,42,77,50,57,63,72,92,68,73,42,95,94,58,57,69,78,81,61,32,44,84,46,76,44,83,44,76,41,61,85,67,51,36,73,74,62,74,78,49,90,84,71,94,70,90,52,66,86,40,93,82,73,67,58,83,75,56,80,91,75,49,62,92,85,63,64,70,56,72,79,48,69

Foldseek 3Di:
DVVVVCVVCVPPVFWDKDKDKDWDADPVPPDPPDDSVRRTDIDIDIDTHGPDWDVCCVVDDDDPDDDLPDPVPNHDDDPVRDDPPDDPV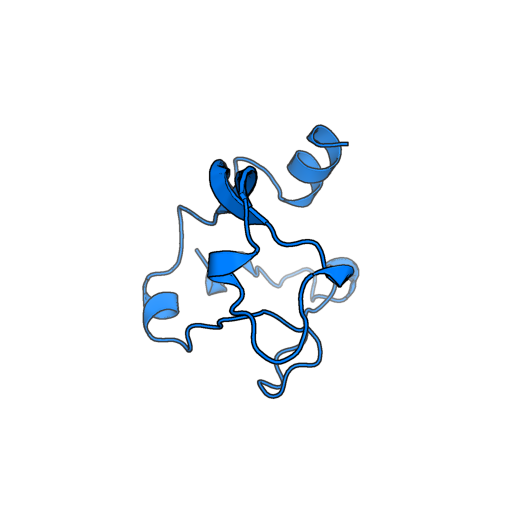VHTD

InterPro domains:
  IPR036568 Gamma-glutamyl cyclotransferase-like superfamily [SSF110857] (1-77)
  IPR039126 Gamma-glutamylaminecyclotransferase [PTHR12510] (1-84)

Organism: Harpegnathos saltator (NCBI:txid610380)

Sequence (93 aa):
MLKKLDELEEHPAFYERTEEEILLAPEAMLKPGRTFEEISELTRAWIYFLPRYNPSLLDGPMYVSYSNNGQHGLKYCEKYVRDPSYDHRKEVQ

Mean predicted aligned error: 4.3 Å